Protein AF-A0A0J7Y057-F1 (afdb_monomer)

Mean predicted aligned error: 2.63 Å

Sequence (92 aa):
MFETGTTLLAKCRNKAPEYALACTAYIVGVVDGIRKDMFIGRARPVCWPDRMSADEARRTVTAYLERWPDQRQTPASLLVSVALNERWPCQK

Structure (mmCIF, N/CA/C/O backbone):
data_AF-A0A0J7Y057-F1
#
_entry.id   AF-A0A0J7Y057-F1
#
loop_
_atom_site.group_PDB
_atom_site.id
_atom_site.type_symbol
_atom_site.label_atom_id
_atom_site.label_alt_id
_atom_site.label_comp_id
_atom_site.label_asym_id
_atom_site.label_entity_id
_atom_site.label_seq_id
_atom_site.pdbx_PDB_ins_code
_atom_site.Cartn_x
_atom_site.Cartn_y
_atom_site.Cartn_z
_atom_site.occupancy
_atom_site.B_iso_or_equiv
_atom_site.auth_seq_id
_atom_site.auth_comp_id
_atom_site.auth_asym_id
_atom_site.auth_atom_id
_atom_site.pdbx_PDB_model_num
ATOM 1 N N . MET A 1 1 ? -2.468 10.487 -14.371 1.00 61.66 1 MET A N 1
ATOM 2 C CA . MET A 1 1 ? -2.809 9.057 -14.198 1.00 61.66 1 MET A CA 1
ATOM 3 C C . MET A 1 1 ? -2.427 8.666 -12.779 1.00 61.66 1 MET A C 1
ATOM 5 O O . MET A 1 1 ? -1.374 9.104 -12.334 1.00 61.66 1 MET A O 1
ATOM 9 N N . PHE A 1 2 ? -3.286 7.952 -12.050 1.00 82.94 2 PHE A N 1
ATOM 10 C CA . PHE A 1 2 ? -2.987 7.522 -10.678 1.00 82.94 2 PHE A CA 1
ATOM 11 C C . PHE A 1 2 ? -2.098 6.271 -10.670 1.00 82.94 2 PHE A C 1
ATOM 13 O O . PHE A 1 2 ? -2.076 5.520 -11.641 1.00 82.94 2 PHE A O 1
ATOM 20 N N . GLU A 1 3 ? -1.376 6.059 -9.570 1.00 94.19 3 GLU A N 1
ATOM 21 C CA . GLU A 1 3 ? -0.570 4.857 -9.327 1.00 94.19 3 GLU A CA 1
ATOM 22 C C . GLU A 1 3 ? -1.427 3.580 -9.417 1.00 94.19 3 GLU A C 1
ATOM 24 O O . GLU A 1 3 ? -2.507 3.521 -8.821 1.00 94.19 3 GLU A O 1
ATOM 29 N N . THR A 1 4 ? -0.944 2.542 -10.104 1.00 98.31 4 THR A N 1
ATOM 30 C CA . THR A 1 4 ? -1.586 1.215 -10.157 1.00 98.31 4 THR A CA 1
ATOM 31 C C . THR A 1 4 ? -0.781 0.190 -9.367 1.00 98.31 4 THR A C 1
ATOM 33 O O . THR A 1 4 ? 0.382 0.420 -9.029 1.00 98.31 4 THR A O 1
ATOM 36 N N . GLY A 1 5 ? -1.368 -0.974 -9.080 1.00 98.12 5 GLY A N 1
ATOM 37 C CA . GLY A 1 5 ? -0.627 -2.086 -8.475 1.00 98.12 5 GLY A CA 1
ATOM 38 C C . GLY A 1 5 ? 0.623 -2.481 -9.269 1.00 98.12 5 GLY A C 1
ATOM 39 O O . GLY A 1 5 ? 1.642 -2.830 -8.679 1.00 98.12 5 GLY A O 1
ATOM 40 N N . THR A 1 6 ? 0.580 -2.371 -10.600 1.00 98.31 6 THR A N 1
ATOM 41 C CA . THR A 1 6 ? 1.720 -2.656 -11.481 1.00 98.31 6 THR A CA 1
ATOM 42 C C . THR A 1 6 ? 2.848 -1.654 -11.262 1.00 98.31 6 THR A C 1
ATOM 44 O O . THR A 1 6 ? 3.993 -2.061 -11.056 1.00 98.31 6 THR A O 1
ATOM 47 N N . THR A 1 7 ? 2.546 -0.352 -11.278 1.00 97.88 7 THR A N 1
ATOM 48 C CA . THR A 1 7 ? 3.577 0.683 -11.109 1.00 97.88 7 THR A CA 1
ATOM 49 C C . THR A 1 7 ? 4.114 0.708 -9.679 1.00 97.88 7 THR A C 1
ATOM 51 O O . THR A 1 7 ? 5.323 0.845 -9.492 1.00 97.88 7 THR A O 1
ATOM 54 N N . LEU A 1 8 ? 3.259 0.469 -8.677 1.00 98.38 8 LEU A N 1
ATOM 55 C CA . LEU A 1 8 ? 3.685 0.356 -7.284 1.00 98.38 8 LEU A CA 1
ATOM 56 C C . LEU A 1 8 ? 4.616 -0.847 -7.086 1.00 98.38 8 LEU A C 1
ATOM 58 O O . LEU A 1 8 ? 5.698 -0.688 -6.523 1.00 98.38 8 LEU A O 1
ATOM 62 N N . LEU A 1 9 ? 4.255 -2.032 -7.597 1.00 98.31 9 LEU A N 1
ATOM 63 C CA . LEU A 1 9 ? 5.106 -3.223 -7.495 1.00 98.31 9 LEU A CA 1
ATOM 64 C C . LEU A 1 9 ? 6.466 -3.007 -8.172 1.00 98.31 9 LEU A C 1
ATOM 66 O O . LEU A 1 9 ? 7.494 -3.406 -7.623 1.00 98.31 9 LEU A O 1
ATOM 70 N N . ALA A 1 10 ? 6.488 -2.338 -9.330 1.00 97.88 10 ALA A N 1
ATOM 71 C CA . ALA A 1 10 ? 7.731 -1.996 -10.016 1.00 97.88 10 ALA A CA 1
ATOM 72 C C . ALA A 1 10 ? 8.648 -1.125 -9.139 1.00 97.88 10 ALA A C 1
ATOM 74 O O . ALA A 1 10 ? 9.846 -1.392 -9.067 1.00 97.88 10 ALA A O 1
ATOM 75 N N . LYS A 1 11 ? 8.095 -0.143 -8.412 1.00 97.38 11 LYS A N 1
ATOM 76 C CA . LYS A 1 11 ? 8.854 0.666 -7.439 1.00 97.38 11 LYS A CA 1
ATOM 77 C C . LYS A 1 11 ? 9.375 -0.187 -6.285 1.00 97.38 11 LYS A C 1
ATOM 79 O O . LYS A 1 11 ? 10.546 -0.090 -5.938 1.00 97.38 11 LYS A O 1
ATOM 84 N N . CYS A 1 12 ? 8.533 -1.054 -5.727 1.00 97.56 12 CYS A N 1
ATOM 85 C CA . CYS A 1 12 ? 8.890 -1.879 -4.573 1.00 97.56 12 CYS A CA 1
ATOM 86 C C . CYS A 1 12 ? 9.980 -2.920 -4.871 1.00 97.56 12 CYS A C 1
ATOM 88 O O . CYS A 1 12 ? 10.738 -3.273 -3.972 1.00 97.56 12 CYS A O 1
ATOM 90 N N . ARG A 1 13 ? 10.084 -3.400 -6.119 1.00 97.06 13 ARG A N 1
ATOM 91 C CA . ARG A 1 13 ? 11.116 -4.365 -6.545 1.00 97.06 13 ARG A CA 1
ATOM 92 C C . ARG A 1 13 ? 12.363 -3.723 -7.148 1.00 97.06 13 ARG A C 1
ATOM 94 O O . ARG A 1 13 ? 13.322 -4.433 -7.455 1.00 97.06 13 ARG A O 1
ATOM 101 N N . ASN A 1 14 ? 12.359 -2.410 -7.356 1.00 96.31 14 ASN A N 1
ATOM 102 C CA . ASN A 1 14 ? 13.514 -1.722 -7.907 1.00 96.31 14 ASN A CA 1
ATOM 103 C C . ASN A 1 14 ? 14.662 -1.720 -6.882 1.00 96.31 14 ASN A C 1
ATOM 105 O O . ASN A 1 14 ? 14.450 -1.552 -5.683 1.00 96.31 14 ASN A O 1
ATOM 109 N N . LYS A 1 15 ? 15.889 -1.931 -7.364 1.00 93.12 15 LYS A N 1
ATOM 110 C CA . LYS A 1 15 ? 17.098 -1.995 -6.532 1.00 93.12 15 LYS A CA 1
ATOM 111 C C . LYS A 1 15 ? 17.619 -0.616 -6.128 1.00 93.12 15 LYS A C 1
ATOM 113 O O . LYS A 1 15 ? 18.406 -0.525 -5.191 1.00 93.12 15 LYS A O 1
ATOM 118 N N . ALA A 1 16 ? 17.220 0.434 -6.841 1.00 95.38 16 ALA A N 1
ATOM 119 C CA . ALA A 1 16 ? 17.665 1.786 -6.565 1.00 95.38 16 ALA A CA 1
ATOM 120 C C . ALA A 1 16 ? 16.959 2.342 -5.301 1.00 95.38 16 ALA A C 1
ATOM 122 O O . ALA A 1 16 ? 15.725 2.261 -5.205 1.00 95.38 16 ALA A O 1
ATOM 123 N N . PRO A 1 17 ? 17.708 2.859 -4.303 1.00 90.94 17 PRO A N 1
ATOM 124 C CA . PRO A 1 17 ? 17.167 3.222 -2.988 1.00 90.94 17 PRO A CA 1
ATOM 125 C C . PRO A 1 17 ? 15.996 4.211 -3.025 1.00 90.94 17 PRO A C 1
ATOM 127 O O . PRO A 1 17 ? 15.064 4.100 -2.226 1.00 90.94 17 PRO A O 1
ATOM 130 N N . GLU A 1 18 ? 16.004 5.151 -3.967 1.00 94.25 18 GLU A N 1
ATOM 131 C CA . GLU A 1 18 ? 14.955 6.152 -4.148 1.00 94.25 18 GLU A CA 1
ATOM 132 C C . GLU A 1 18 ? 13.593 5.526 -4.478 1.00 94.25 18 GLU A C 1
ATOM 134 O O . GLU A 1 18 ? 12.557 6.015 -4.025 1.00 94.25 18 GLU A O 1
ATOM 139 N N . TYR A 1 19 ? 13.572 4.395 -5.186 1.00 95.25 19 TYR A N 1
ATOM 140 C CA . TYR A 1 19 ? 12.339 3.674 -5.498 1.00 95.25 19 TYR A CA 1
ATOM 141 C C . TYR A 1 19 ? 11.839 2.850 -4.315 1.00 95.25 19 TYR A C 1
ATOM 143 O O . TYR A 1 19 ? 10.629 2.781 -4.085 1.00 95.25 19 TYR A O 1
ATOM 151 N N . ALA A 1 20 ? 12.752 2.277 -3.526 1.00 90.62 20 ALA A N 1
ATOM 152 C CA . ALA A 1 20 ? 12.396 1.612 -2.278 1.00 90.62 20 ALA A CA 1
ATOM 153 C C . ALA A 1 20 ? 11.769 2.608 -1.289 1.00 90.62 20 ALA A C 1
ATOM 155 O O . ALA A 1 20 ? 10.751 2.300 -0.658 1.00 90.62 20 ALA A O 1
ATOM 156 N N . LEU A 1 21 ? 12.325 3.822 -1.204 1.00 95.31 21 LEU A N 1
ATOM 157 C CA . LEU A 1 21 ? 11.743 4.919 -0.436 1.00 95.31 21 LEU A CA 1
ATOM 158 C C . LEU A 1 21 ? 10.378 5.332 -1.003 1.00 95.31 21 LEU A C 1
ATOM 160 O O . LEU A 1 21 ? 9.415 5.395 -0.246 1.00 95.31 21 LEU A O 1
ATOM 164 N N . ALA A 1 22 ? 10.261 5.542 -2.318 1.00 97.44 22 ALA A N 1
ATOM 165 C CA . ALA A 1 22 ? 9.005 5.936 -2.960 1.00 97.44 22 ALA A CA 1
ATOM 166 C C . ALA A 1 22 ? 7.881 4.899 -2.773 1.00 97.44 22 ALA A C 1
ATOM 168 O O . ALA A 1 22 ? 6.746 5.271 -2.478 1.00 97.44 22 ALA A O 1
ATOM 169 N N . CYS A 1 23 ? 8.188 3.603 -2.897 1.00 98.00 23 CYS A N 1
ATOM 170 C CA . CYS A 1 23 ? 7.257 2.514 -2.592 1.00 98.00 23 CYS A CA 1
ATOM 171 C C . CYS A 1 23 ? 6.779 2.591 -1.134 1.00 98.00 23 CYS A C 1
ATOM 173 O O . CYS A 1 23 ? 5.576 2.572 -0.870 1.00 98.00 23 CYS A O 1
ATOM 175 N N . THR A 1 24 ? 7.719 2.720 -0.192 1.00 98.00 24 THR A N 1
ATOM 176 C CA . THR A 1 24 ? 7.409 2.783 1.243 1.00 98.00 24 THR A CA 1
ATOM 177 C C . THR A 1 24 ? 6.539 3.998 1.562 1.00 98.00 24 THR A C 1
ATOM 179 O O . THR A 1 24 ? 5.499 3.858 2.200 1.00 98.00 24 THR A O 1
ATOM 182 N N . ALA A 1 25 ? 6.923 5.176 1.067 1.00 98.12 25 ALA A N 1
ATOM 183 C CA . ALA A 1 25 ? 6.208 6.427 1.289 1.00 98.12 25 ALA A CA 1
ATOM 184 C C . ALA A 1 25 ? 4.786 6.393 0.713 1.00 98.12 25 ALA A C 1
ATOM 186 O O . ALA A 1 25 ? 3.854 6.844 1.374 1.00 98.12 25 ALA A O 1
ATOM 187 N N . TYR A 1 26 ? 4.595 5.816 -0.479 1.00 98.38 26 TYR A N 1
ATOM 188 C CA . TYR A 1 26 ? 3.262 5.667 -1.062 1.00 98.38 26 TYR A CA 1
ATOM 189 C C . TYR A 1 26 ? 2.356 4.793 -0.184 1.00 98.38 26 TYR A C 1
ATOM 191 O O . TYR A 1 26 ? 1.235 5.184 0.134 1.00 98.38 26 TYR A O 1
ATOM 199 N N . ILE A 1 27 ? 2.847 3.622 0.239 1.00 98.56 27 ILE A N 1
ATOM 200 C CA . ILE A 1 27 ? 2.076 2.673 1.057 1.00 98.56 27 ILE A CA 1
ATOM 201 C C . ILE A 1 27 ? 1.708 3.294 2.406 1.00 98.56 27 ILE A C 1
ATOM 203 O O . ILE A 1 27 ? 0.545 3.238 2.804 1.00 98.56 27 ILE A O 1
ATOM 207 N N . VAL A 1 28 ? 2.670 3.929 3.081 1.00 98.19 28 VAL A N 1
ATOM 208 C CA . VAL A 1 28 ? 2.430 4.623 4.355 1.00 98.19 28 VAL A CA 1
ATOM 209 C C . VAL A 1 28 ? 1.428 5.763 4.177 1.00 98.19 28 VAL A C 1
ATOM 211 O O . VAL A 1 28 ? 0.479 5.849 4.946 1.00 98.19 28 VAL A O 1
ATOM 214 N N . GLY A 1 29 ? 1.550 6.572 3.120 1.00 97.94 29 GLY A N 1
ATOM 215 C CA . GLY A 1 29 ? 0.603 7.655 2.848 1.00 97.94 29 GLY A CA 1
ATOM 216 C C . GLY A 1 29 ? -0.838 7.169 2.649 1.00 97.94 29 GLY A C 1
ATOM 217 O O . GLY A 1 29 ? -1.781 7.824 3.094 1.00 97.94 29 GLY A O 1
ATOM 218 N N . VAL A 1 30 ? -1.033 5.998 2.034 1.00 98.00 30 VAL A N 1
ATOM 219 C CA . VAL A 1 30 ? -2.363 5.375 1.923 1.00 98.00 30 VAL A CA 1
ATOM 220 C C . VAL A 1 30 ? -2.876 4.909 3.288 1.00 98.00 30 VAL A C 1
ATOM 222 O O . VAL A 1 30 ? -4.036 5.158 3.617 1.00 98.00 30 VAL A O 1
ATOM 225 N N . VAL A 1 31 ? -2.024 4.267 4.094 1.00 97.88 31 VAL A N 1
ATOM 226 C CA . VAL A 1 31 ? -2.368 3.834 5.461 1.00 97.88 31 VAL A CA 1
ATOM 227 C C . VAL A 1 31 ? -2.781 5.024 6.325 1.00 97.88 31 VAL A C 1
ATOM 229 O O . VAL A 1 31 ? -3.824 4.968 6.978 1.00 97.88 31 VAL A O 1
ATOM 232 N N . ASP A 1 32 ? -2.020 6.115 6.282 1.00 97.38 32 ASP A N 1
ATOM 233 C CA . ASP A 1 32 ? -2.319 7.347 7.013 1.00 97.38 32 ASP A CA 1
ATOM 234 C C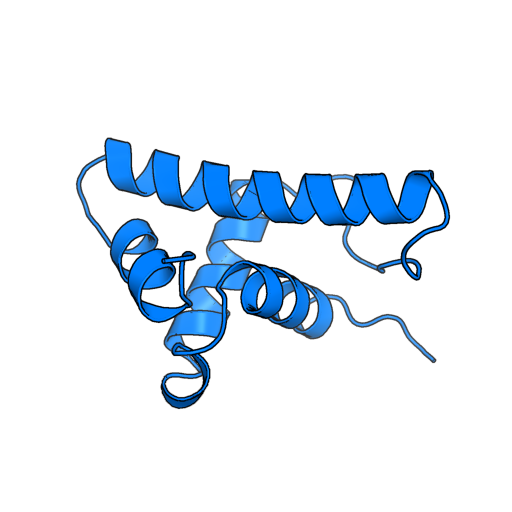 . ASP A 1 32 ? -3.619 7.985 6.526 1.00 97.38 32 ASP A C 1
ATOM 236 O O . ASP A 1 32 ? -4.437 8.416 7.338 1.00 97.38 32 ASP A O 1
ATOM 240 N N . GLY A 1 33 ? -3.860 7.991 5.212 1.00 97.00 33 GLY A N 1
ATOM 241 C CA . GLY A 1 33 ? -5.120 8.449 4.631 1.00 97.00 33 GLY A CA 1
ATOM 242 C C . GLY A 1 33 ? -6.327 7.690 5.185 1.00 97.00 33 GLY A C 1
ATOM 243 O O . GLY A 1 33 ? -7.299 8.316 5.607 1.00 97.00 33 GLY A O 1
ATOM 244 N N . ILE A 1 34 ? -6.234 6.359 5.260 1.00 96.50 34 ILE A N 1
ATOM 245 C CA . ILE A 1 34 ? -7.300 5.491 5.781 1.00 96.50 34 ILE A CA 1
ATOM 246 C C . ILE A 1 34 ? -7.493 5.697 7.287 1.00 96.50 34 ILE A C 1
ATOM 248 O O . ILE A 1 34 ? -8.623 5.877 7.738 1.00 96.50 34 ILE A O 1
ATOM 252 N N . ARG A 1 35 ? -6.408 5.746 8.069 1.00 95.56 35 ARG A N 1
ATOM 253 C CA . ARG A 1 35 ? -6.468 6.023 9.516 1.00 95.56 35 ARG A CA 1
ATOM 254 C C . ARG A 1 35 ? -7.047 7.406 9.813 1.00 95.56 35 ARG A C 1
ATOM 256 O O . ARG A 1 35 ? -7.853 7.550 10.728 1.00 95.56 35 ARG A O 1
ATOM 263 N N . LYS A 1 36 ? -6.689 8.416 9.019 1.00 97.00 36 LYS A N 1
ATOM 264 C CA . LYS A 1 36 ? -7.275 9.758 9.096 1.00 97.00 36 LYS A CA 1
ATOM 265 C C . LYS A 1 36 ? -8.771 9.708 8.796 1.00 97.00 36 LYS A C 1
ATOM 267 O O . LYS A 1 36 ? -9.543 10.270 9.564 1.00 97.00 36 LYS A O 1
ATOM 272 N N . ASP A 1 37 ? -9.187 9.029 7.727 1.00 97.31 37 ASP A N 1
ATOM 273 C CA . ASP A 1 37 ? -10.605 8.908 7.371 1.00 97.31 37 ASP A CA 1
ATOM 274 C C . ASP A 1 37 ? -11.408 8.150 8.446 1.00 97.31 37 ASP A C 1
ATOM 276 O O . ASP A 1 37 ? -12.552 8.517 8.714 1.00 97.31 37 ASP A O 1
ATOM 280 N N . MET A 1 38 ? -10.809 7.167 9.129 1.00 95.19 38 MET A N 1
ATOM 281 C CA . MET A 1 38 ? -11.395 6.540 10.323 1.00 95.19 38 MET A CA 1
ATOM 282 C C . MET A 1 38 ? -11.552 7.537 11.473 1.00 95.19 38 MET A C 1
ATOM 284 O O . MET A 1 38 ? -12.626 7.631 12.061 1.00 95.19 38 MET A O 1
ATOM 288 N N . PHE A 1 39 ? -10.497 8.297 11.778 1.00 94.75 39 PHE A N 1
ATOM 289 C CA . PHE A 1 39 ? -10.490 9.266 12.874 1.00 94.75 39 PHE A CA 1
ATOM 290 C C . PHE A 1 39 ? -11.578 10.339 12.716 1.00 94.75 39 PHE A C 1
ATOM 292 O O . PHE A 1 39 ? -12.219 10.715 13.692 1.00 94.75 39 PHE A O 1
ATOM 299 N N . ILE A 1 40 ? -11.838 10.793 11.486 1.00 97.38 40 ILE A N 1
ATOM 300 C CA . ILE A 1 40 ? -12.883 11.790 11.189 1.00 97.38 40 ILE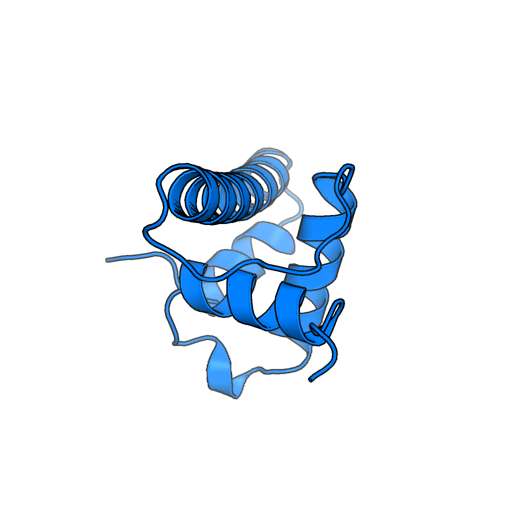 A CA 1
ATOM 301 C C . ILE A 1 40 ? -14.263 11.176 10.888 1.00 97.38 40 ILE A C 1
ATOM 303 O O . ILE A 1 40 ? -15.149 11.880 10.404 1.00 97.38 40 ILE A O 1
ATOM 307 N N . GLY A 1 41 ? -14.453 9.871 11.120 1.00 96.19 41 GLY A N 1
ATOM 308 C CA . GLY A 1 41 ? -15.742 9.188 10.948 1.00 96.19 41 GLY A CA 1
ATOM 309 C C . GLY A 1 41 ? -16.204 9.017 9.494 1.00 96.19 41 GLY A C 1
ATOM 310 O O . GLY A 1 41 ? -17.398 8.861 9.247 1.00 96.19 41 GLY A O 1
ATOM 311 N N . ARG A 1 42 ? -15.286 9.057 8.519 1.00 96.75 42 ARG A N 1
ATOM 312 C CA . ARG A 1 42 ? -15.571 8.882 7.079 1.00 96.75 42 ARG A CA 1
ATOM 313 C C . ARG A 1 42 ? -15.279 7.478 6.547 1.00 96.75 42 ARG A C 1
ATOM 315 O O . ARG A 1 42 ? -15.656 7.175 5.418 1.00 96.75 42 ARG A O 1
ATOM 322 N N . ALA A 1 43 ? -14.635 6.622 7.336 1.00 92.81 43 ALA A N 1
ATOM 323 C CA . ALA A 1 43 ? -14.364 5.228 6.996 1.00 92.81 43 ALA A CA 1
ATOM 324 C C . ALA A 1 43 ? -14.752 4.287 8.146 1.00 92.81 43 ALA A C 1
ATOM 326 O O . ALA A 1 43 ? -14.814 4.692 9.307 1.00 92.81 43 ALA A O 1
ATOM 327 N N . ARG A 1 44 ? -15.005 3.013 7.819 1.00 91.12 44 ARG A N 1
ATOM 328 C CA . ARG A 1 44 ? -15.204 1.963 8.829 1.00 91.12 44 ARG A CA 1
ATOM 329 C C . ARG A 1 44 ? -13.889 1.676 9.566 1.00 91.12 44 ARG A C 1
ATOM 331 O O . ARG A 1 44 ? -12.833 1.821 8.950 1.00 91.12 44 ARG A O 1
ATOM 338 N N . PRO A 1 45 ? -13.940 1.221 10.830 1.00 91.88 45 PRO A N 1
ATOM 339 C CA . PRO A 1 45 ? -12.745 0.778 11.532 1.00 91.88 45 PRO A CA 1
ATOM 340 C C . PRO A 1 45 ? -12.017 -0.345 10.787 1.00 91.88 45 PRO A C 1
ATOM 342 O O . PRO A 1 45 ? -12.654 -1.249 10.242 1.00 91.88 45 PRO A O 1
ATOM 345 N N . VAL A 1 46 ? -10.686 -0.286 10.790 1.00 94.69 46 VAL A N 1
ATOM 346 C CA . VAL A 1 46 ? -9.805 -1.385 10.373 1.00 94.69 46 VAL A CA 1
ATOM 347 C C . VAL A 1 46 ? -9.276 -2.117 11.601 1.00 94.69 46 VAL A C 1
ATOM 349 O O . VAL A 1 46 ? -9.232 -1.552 12.691 1.00 94.69 46 VAL A O 1
ATOM 352 N N . CYS A 1 47 ? -8.828 -3.356 11.412 1.00 95.75 47 CYS A N 1
ATOM 353 C CA . CYS A 1 47 ? -8.280 -4.197 12.480 1.00 95.75 47 CYS A CA 1
ATOM 354 C C . CYS A 1 47 ? -6.767 -4.407 12.339 1.00 95.75 47 CYS A C 1
ATOM 356 O O . CYS A 1 47 ? -6.211 -5.399 12.804 1.00 95.75 47 CYS A O 1
ATOM 358 N N . TRP A 1 48 ? -6.101 -3.473 11.658 1.00 95.44 48 TRP A N 1
ATOM 359 C CA . TRP A 1 48 ? -4.650 -3.476 11.503 1.00 95.44 48 TRP A CA 1
ATOM 360 C C . TRP A 1 48 ? -3.977 -3.157 12.848 1.00 95.44 48 TRP A C 1
ATOM 362 O O . TRP A 1 48 ? -4.561 -2.427 13.649 1.00 95.44 48 TRP A O 1
ATOM 372 N N . PRO A 1 49 ? -2.741 -3.622 13.099 1.00 94.81 49 PRO A N 1
ATOM 373 C CA . PRO A 1 49 ? -2.033 -3.325 14.341 1.00 94.81 49 PRO A CA 1
ATOM 374 C C . PRO A 1 49 ? -1.886 -1.817 14.588 1.0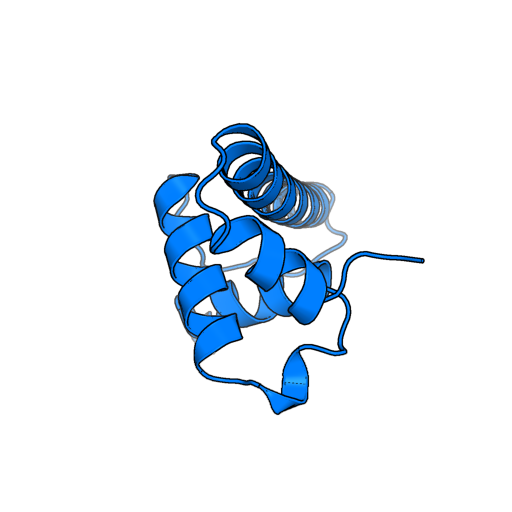0 94.81 49 PRO A C 1
ATOM 376 O O . PRO A 1 49 ? -1.524 -1.068 13.673 1.00 94.81 49 PRO A O 1
ATOM 379 N N . ASP A 1 50 ? -2.068 -1.373 15.837 1.00 89.00 50 ASP A N 1
ATOM 380 C CA . ASP A 1 50 ? -1.886 0.036 16.223 1.00 89.00 50 AS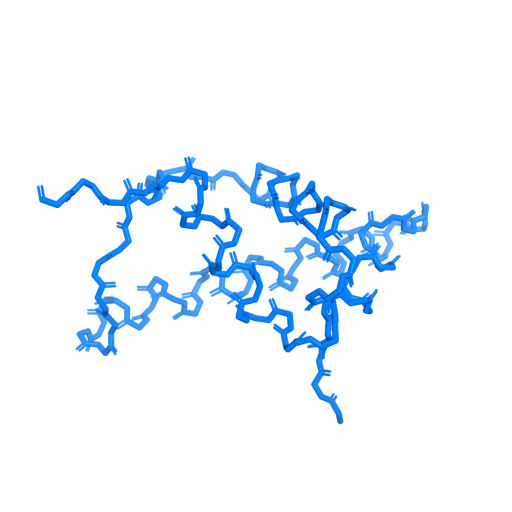P A CA 1
ATOM 381 C C . ASP A 1 50 ? -0.484 0.537 15.845 1.00 89.00 50 ASP A C 1
ATOM 383 O O . ASP A 1 50 ? -0.319 1.592 15.223 1.00 89.00 50 ASP A O 1
ATOM 387 N N . ARG A 1 51 ? 0.533 -0.285 16.136 1.00 89.88 51 ARG A N 1
ATOM 388 C CA . ARG A 1 51 ? 1.950 -0.027 15.842 1.00 89.88 51 ARG A CA 1
ATOM 389 C C . ARG A 1 51 ? 2.478 -0.895 14.696 1.00 89.88 51 ARG A C 1
ATOM 391 O O . ARG A 1 51 ? 3.469 -1.599 14.858 1.00 89.88 51 ARG A O 1
ATOM 398 N N . MET A 1 52 ? 1.822 -0.842 13.540 1.00 95.25 52 MET A N 1
ATOM 399 C CA . MET A 1 52 ? 2.350 -1.436 12.307 1.00 95.25 52 MET A CA 1
ATOM 400 C C . MET A 1 52 ? 3.547 -0.626 11.788 1.00 95.25 52 MET A C 1
ATOM 402 O O . MET A 1 52 ? 3.463 0.595 11.642 1.00 95.25 52 MET A O 1
ATOM 406 N N . SER A 1 53 ? 4.658 -1.300 11.490 1.00 97.19 53 SER A N 1
ATOM 407 C CA . SER A 1 53 ? 5.835 -0.634 10.918 1.00 97.19 53 SER A CA 1
ATOM 408 C C . SER A 1 53 ? 5.669 -0.373 9.415 1.00 97.19 53 SER A C 1
ATOM 410 O O . SER A 1 53 ? 4.980 -1.113 8.709 1.00 97.19 53 SER A O 1
ATOM 412 N N . ALA A 1 54 ? 6.353 0.651 8.895 1.00 97.19 54 ALA A N 1
ATOM 413 C CA . ALA A 1 54 ? 6.356 0.945 7.459 1.00 97.19 54 ALA A CA 1
ATOM 414 C C . ALA A 1 54 ? 6.896 -0.229 6.618 1.00 97.19 54 ALA A C 1
ATOM 416 O O . ALA A 1 54 ? 6.388 -0.506 5.532 1.00 97.19 54 ALA A O 1
ATOM 417 N N . ASP A 1 55 ? 7.902 -0.945 7.129 1.00 96.56 55 ASP A N 1
ATOM 418 C CA . ASP A 1 55 ? 8.477 -2.107 6.448 1.00 96.56 55 ASP A CA 1
ATOM 419 C C . ASP A 1 55 ? 7.512 -3.302 6.433 1.00 96.56 55 ASP A C 1
ATOM 421 O O . ASP A 1 55 ? 7.381 -3.974 5.413 1.00 96.56 55 ASP A O 1
ATOM 425 N N . GLU A 1 56 ? 6.775 -3.535 7.519 1.00 97.62 56 GLU A N 1
ATOM 426 C CA . GLU A 1 56 ? 5.742 -4.574 7.574 1.00 97.62 56 GLU A CA 1
ATOM 427 C C . GLU A 1 56 ? 4.594 -4.291 6.597 1.00 97.62 56 GLU A C 1
ATOM 429 O O . GLU A 1 56 ? 4.197 -5.183 5.838 1.00 97.62 56 GLU A O 1
ATOM 434 N N . ALA A 1 57 ? 4.116 -3.043 6.545 1.00 98.06 57 ALA A N 1
ATOM 435 C CA . ALA A 1 57 ? 3.122 -2.619 5.563 1.00 98.06 57 ALA A CA 1
ATOM 436 C C . ALA A 1 57 ? 3.644 -2.830 4.132 1.00 98.06 57 ALA A C 1
ATOM 438 O O . ALA A 1 57 ? 2.971 -3.446 3.303 1.00 98.06 57 ALA A O 1
ATOM 439 N N . ARG A 1 58 ? 4.885 -2.402 3.855 1.00 98.12 58 ARG A N 1
ATOM 440 C CA . ARG A 1 58 ? 5.536 -2.588 2.552 1.00 98.12 58 ARG A CA 1
ATOM 441 C C . ARG A 1 58 ? 5.620 -4.056 2.149 1.00 98.12 58 ARG A C 1
ATOM 443 O O . ARG A 1 58 ? 5.252 -4.391 1.022 1.00 98.12 58 ARG A O 1
ATOM 450 N N . ARG A 1 59 ? 6.106 -4.925 3.039 1.00 98.12 59 ARG A N 1
ATOM 451 C CA . ARG A 1 59 ? 6.254 -6.365 2.773 1.00 98.12 59 ARG A CA 1
ATOM 452 C C . ARG A 1 59 ? 4.900 -7.013 2.501 1.00 98.12 59 ARG A C 1
ATOM 454 O O . ARG A 1 59 ? 4.775 -7.748 1.528 1.00 98.12 59 ARG A O 1
ATOM 461 N N . THR A 1 60 ? 3.888 -6.687 3.305 1.00 98.44 60 THR A N 1
ATOM 462 C CA . THR A 1 60 ? 2.524 -7.220 3.163 1.00 98.44 60 THR A CA 1
ATOM 463 C C . THR A 1 60 ? 1.912 -6.842 1.815 1.00 98.44 60 THR A C 1
ATOM 465 O O . THR A 1 60 ? 1.432 -7.705 1.082 1.00 98.44 60 THR A O 1
ATOM 468 N N . VAL A 1 61 ? 1.988 -5.562 1.446 1.00 98.62 61 VAL A N 1
ATOM 469 C CA . VAL A 1 61 ? 1.451 -5.072 0.169 1.00 98.62 61 VAL A CA 1
ATOM 470 C C . VAL A 1 61 ? 2.233 -5.637 -1.016 1.00 98.62 61 VAL A C 1
ATOM 472 O O . VAL A 1 61 ? 1.626 -6.080 -1.988 1.00 98.62 61 VAL A O 1
ATOM 475 N N . THR A 1 62 ? 3.566 -5.673 -0.943 1.00 98.50 62 THR A N 1
ATOM 476 C CA . THR A 1 62 ? 4.399 -6.242 -2.018 1.00 98.50 62 THR A CA 1
ATOM 477 C C . THR A 1 62 ? 4.037 -7.704 -2.269 1.00 98.50 62 THR A C 1
ATOM 479 O O . THR A 1 62 ? 3.767 -8.070 -3.411 1.00 98.50 62 THR A O 1
ATOM 482 N N . ALA A 1 63 ? 3.931 -8.510 -1.209 1.00 98.56 63 ALA A N 1
ATOM 483 C CA . ALA A 1 63 ? 3.558 -9.918 -1.315 1.00 98.56 63 ALA A CA 1
ATOM 484 C C . ALA A 1 63 ? 2.162 -10.111 -1.935 1.00 98.56 63 ALA A C 1
ATOM 486 O O . ALA A 1 63 ? 1.964 -10.997 -2.768 1.00 98.56 63 ALA A O 1
ATOM 487 N N . TYR A 1 64 ? 1.196 -9.255 -1.584 1.00 98.62 64 TYR A N 1
ATOM 488 C CA . TYR A 1 64 ? -0.133 -9.280 -2.196 1.00 98.62 64 TYR A CA 1
ATOM 489 C C . TYR A 1 64 ? -0.075 -9.006 -3.706 1.00 98.62 64 TYR A C 1
ATOM 491 O O . TYR A 1 64 ? -0.656 -9.753 -4.495 1.00 98.62 64 TYR A O 1
ATOM 499 N N . LEU A 1 65 ? 0.643 -7.955 -4.114 1.00 98.62 65 LEU A N 1
ATOM 500 C CA . LEU A 1 65 ? 0.769 -7.561 -5.520 1.00 98.62 65 LEU A CA 1
ATOM 501 C C . LEU A 1 65 ? 1.492 -8.624 -6.358 1.00 98.62 65 LEU A C 1
ATOM 503 O O . LEU A 1 65 ? 1.163 -8.814 -7.530 1.00 98.62 65 LEU A O 1
ATOM 507 N N . GLU A 1 66 ? 2.462 -9.328 -5.774 1.00 98.31 66 GLU A N 1
ATOM 508 C CA . GLU A 1 66 ? 3.141 -10.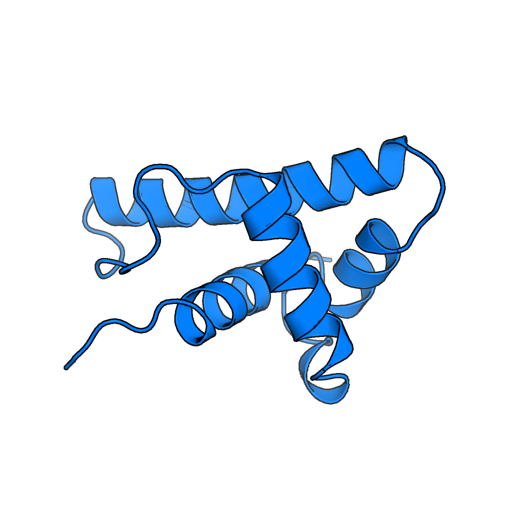451 -6.426 1.00 98.31 66 GLU A CA 1
ATOM 509 C C . GLU A 1 66 ? 2.200 -11.638 -6.648 1.00 98.31 66 GLU A C 1
ATOM 511 O O . GLU A 1 66 ? 2.184 -12.201 -7.744 1.00 98.31 66 GLU A O 1
ATOM 516 N N . ARG A 1 67 ? 1.381 -11.974 -5.646 1.00 98.50 67 ARG A N 1
ATOM 517 C CA . ARG A 1 67 ? 0.455 -13.114 -5.692 1.00 98.50 67 ARG A CA 1
ATOM 518 C C . ARG A 1 67 ? -0.725 -12.912 -6.648 1.00 98.50 67 ARG A C 1
ATOM 520 O O . ARG A 1 67 ? -1.208 -13.893 -7.201 1.00 98.50 67 ARG A O 1
ATOM 527 N N . TRP A 1 68 ? -1.180 -11.674 -6.858 1.00 97.94 68 TRP A N 1
ATOM 528 C CA . TRP A 1 68 ? -2.399 -11.374 -7.625 1.00 97.94 68 TRP A CA 1
ATOM 529 C C . TRP A 1 68 ? -2.133 -10.520 -8.885 1.00 97.94 68 TRP A C 1
ATOM 531 O O . TRP A 1 68 ? -2.499 -9.342 -8.913 1.00 97.94 68 TRP A O 1
ATOM 541 N N . PRO A 1 69 ? -1.513 -11.081 -9.948 1.00 97.75 69 PRO A N 1
ATOM 542 C CA . PRO A 1 69 ? -1.194 -10.359 -11.187 1.00 97.75 69 PRO A CA 1
ATOM 543 C C . PRO A 1 69 ? -2.387 -9.650 -11.828 1.00 97.75 69 PRO A C 1
ATOM 545 O O . PRO A 1 69 ? -2.269 -8.485 -12.211 1.00 97.75 69 PRO A O 1
ATOM 548 N N . ASP A 1 70 ? -3.533 -10.322 -11.887 1.00 97.94 70 ASP A N 1
ATOM 549 C CA . ASP A 1 70 ? -4.708 -9.843 -12.622 1.00 97.94 7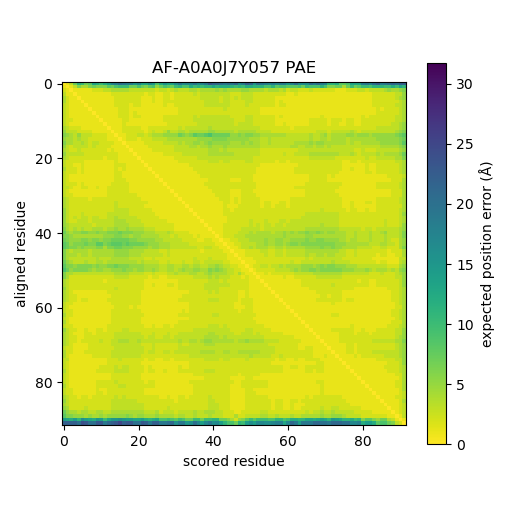0 ASP A CA 1
ATOM 550 C C . ASP A 1 70 ? -5.335 -8.595 -11.989 1.00 97.94 70 ASP A C 1
ATOM 552 O O . ASP A 1 70 ? -5.979 -7.796 -12.664 1.00 97.94 70 ASP A O 1
ATOM 556 N N . GLN A 1 71 ? -5.094 -8.373 -10.695 1.00 97.44 71 GLN A N 1
ATOM 557 C CA . GLN A 1 71 ? -5.615 -7.214 -9.972 1.00 97.44 71 GLN A CA 1
ATOM 558 C C . GLN A 1 71 ? -4.710 -5.982 -10.078 1.00 97.44 71 GLN A C 1
ATOM 560 O O . GLN A 1 71 ? -5.109 -4.884 -9.696 1.00 97.44 71 GLN A O 1
ATOM 565 N N . ARG A 1 72 ? -3.482 -6.110 -10.599 1.00 97.06 72 ARG A N 1
ATOM 566 C CA . ARG A 1 72 ? -2.489 -5.022 -10.560 1.00 97.06 72 ARG A CA 1
ATOM 567 C C . ARG A 1 72 ? -2.826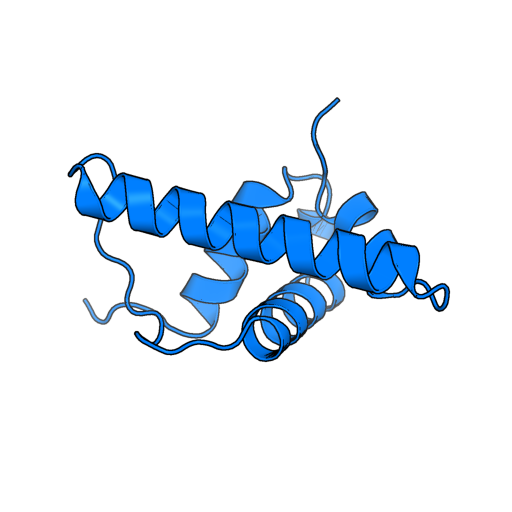 -3.812 -11.438 1.00 97.06 72 ARG A C 1
ATOM 569 O O . ARG A 1 72 ? -2.172 -2.779 -11.311 1.00 97.06 72 ARG A O 1
ATOM 576 N N . GLN A 1 73 ? -3.837 -3.904 -12.300 1.00 96.69 73 GLN A N 1
ATOM 577 C CA . GLN A 1 73 ? -4.333 -2.762 -13.080 1.00 96.69 73 GLN A CA 1
ATOM 578 C C . GLN A 1 73 ? -5.238 -1.823 -12.263 1.00 96.69 73 GLN A C 1
ATOM 580 O O . GLN A 1 73 ? -5.480 -0.687 -12.664 1.00 96.69 73 GLN A O 1
ATOM 585 N N . THR A 1 74 ? -5.712 -2.266 -11.097 1.00 97.00 74 THR A N 1
ATOM 586 C CA . THR A 1 74 ? -6.503 -1.458 -10.163 1.00 97.00 74 THR A CA 1
ATOM 587 C C . THR A 1 74 ? -5.635 -0.370 -9.502 1.00 97.00 74 THR A C 1
ATOM 589 O O . THR A 1 74 ? -4.419 -0.557 -9.353 1.00 97.00 74 THR A O 1
ATOM 592 N N . PRO A 1 75 ? -6.226 0.769 -9.075 1.00 97.94 75 PRO A N 1
ATOM 593 C CA . PRO A 1 75 ? -5.515 1.783 -8.301 1.00 97.94 75 PRO A CA 1
ATOM 594 C C . PRO A 1 75 ? -4.771 1.201 -7.095 1.00 97.94 75 PRO A C 1
ATOM 596 O O . PRO A 1 75 ? -5.338 0.451 -6.297 1.00 97.94 75 PRO A O 1
AT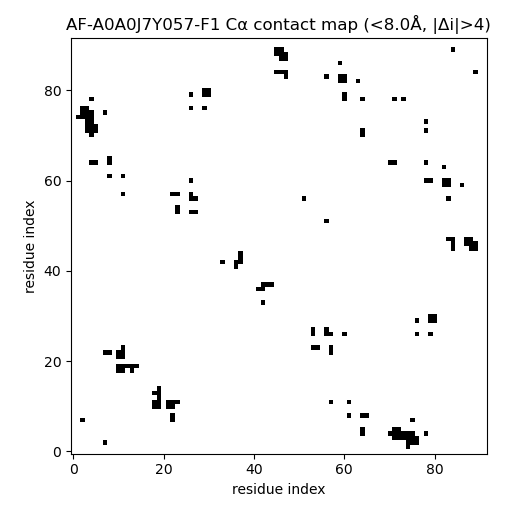OM 599 N N . ALA A 1 76 ? -3.504 1.584 -6.938 1.00 98.25 76 ALA A N 1
ATOM 600 C CA . ALA A 1 76 ? -2.635 1.062 -5.888 1.00 98.25 76 ALA A CA 1
ATOM 601 C C . ALA A 1 76 ? -3.174 1.347 -4.479 1.00 98.25 76 ALA A C 1
ATOM 603 O O . ALA A 1 76 ? -3.058 0.499 -3.601 1.00 98.25 76 ALA A O 1
ATOM 604 N N . SER A 1 77 ? -3.812 2.502 -4.269 1.00 97.62 77 SER A N 1
ATOM 605 C CA . SER A 1 77 ? -4.430 2.862 -2.988 1.00 97.62 77 SER A CA 1
ATOM 606 C C . SER A 1 77 ? -5.500 1.863 -2.53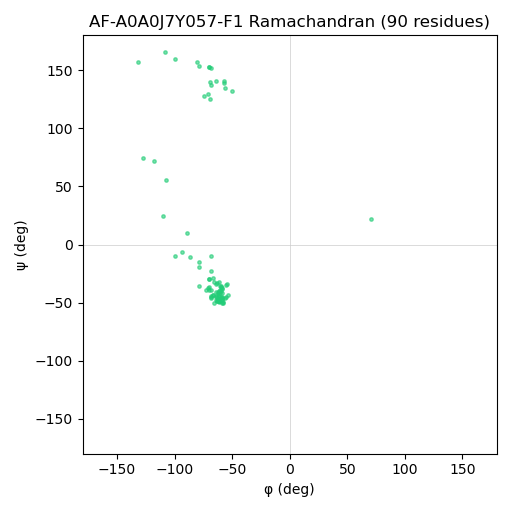7 1.00 97.62 77 SER A C 1
ATOM 608 O O . SER A 1 77 ? -5.563 1.517 -1.358 1.00 97.62 77 SER A O 1
ATOM 610 N N . LEU A 1 78 ? -6.303 1.344 -3.471 1.00 96.69 78 LEU A N 1
ATOM 611 C CA . LEU A 1 78 ? -7.286 0.302 -3.175 1.00 96.69 78 LEU A CA 1
ATOM 612 C C . LEU A 1 78 ? -6.589 -1.011 -2.819 1.00 96.69 78 LEU A C 1
ATOM 614 O O . LEU A 1 78 ? -6.927 -1.632 -1.815 1.00 96.69 78 LEU A O 1
ATOM 618 N N . LEU A 1 79 ? -5.586 -1.408 -3.603 1.00 98.38 79 LEU A N 1
ATOM 619 C CA . LEU A 1 79 ? -4.864 -2.663 -3.390 1.00 98.38 79 LEU A CA 1
ATOM 620 C C . LEU A 1 79 ? -4.075 -2.675 -2.076 1.00 98.38 79 LEU A C 1
ATOM 622 O O . LEU A 1 79 ? -3.996 -3.721 -1.442 1.00 98.38 79 LEU A O 1
ATOM 626 N N . VAL A 1 80 ? -3.554 -1.529 -1.622 1.00 98.38 80 VAL A N 1
ATOM 627 C CA . VAL A 1 80 ? -2.971 -1.396 -0.276 1.00 98.38 80 VAL A CA 1
ATOM 628 C C . VAL A 1 80 ? -4.017 -1.738 0.786 1.00 98.38 80 VAL A C 1
ATOM 630 O O . VAL A 1 80 ? -3.763 -2.586 1.634 1.00 98.38 80 VAL A O 1
ATOM 633 N N . SER A 1 81 ? -5.210 -1.141 0.717 1.00 97.56 81 SER A N 1
ATOM 634 C CA . SER A 1 81 ? -6.287 -1.435 1.672 1.00 97.56 81 SER A CA 1
ATOM 635 C C . SER A 1 81 ? -6.697 -2.910 1.642 1.00 97.56 81 SER A C 1
ATOM 637 O O . SER A 1 81 ? -6.821 -3.537 2.694 1.00 97.56 81 SER A O 1
ATOM 639 N N . VAL A 1 82 ? -6.866 -3.495 0.452 1.00 97.69 82 VAL A N 1
ATOM 640 C CA . VAL A 1 82 ? -7.237 -4.912 0.304 1.00 97.69 82 VAL A CA 1
ATOM 641 C C . VAL A 1 82 ? -6.158 -5.827 0.884 1.00 97.69 82 VAL A C 1
ATOM 643 O O . VAL A 1 82 ? -6.483 -6.713 1.669 1.00 97.69 82 VAL A O 1
ATOM 646 N N . ALA A 1 83 ? -4.883 -5.580 0.575 1.00 98.31 83 ALA A N 1
ATOM 647 C CA . ALA A 1 83 ? -3.768 -6.378 1.077 1.00 98.31 83 ALA A CA 1
ATOM 648 C C . ALA A 1 83 ? -3.698 -6.389 2.611 1.00 98.31 83 ALA A C 1
ATOM 650 O O . ALA A 1 83 ? -3.525 -7.444 3.222 1.00 98.31 83 ALA A O 1
ATOM 651 N N . LEU A 1 84 ? -3.856 -5.221 3.243 1.00 98.19 84 LEU A N 1
ATOM 652 C CA . LEU A 1 84 ? -3.806 -5.106 4.701 1.00 98.19 84 LEU A CA 1
ATOM 653 C C . LEU A 1 84 ? -5.050 -5.725 5.358 1.00 98.19 84 LEU A C 1
ATOM 655 O O . LEU A 1 84 ? -4.926 -6.390 6.382 1.00 98.19 84 LEU A O 1
ATOM 659 N N . ASN A 1 85 ? -6.235 -5.580 4.759 1.00 97.12 85 ASN A N 1
ATOM 660 C CA . ASN A 1 85 ? -7.454 -6.226 5.257 1.00 97.12 85 ASN A CA 1
ATOM 661 C C . ASN A 1 85 ? -7.449 -7.748 5.072 1.00 97.12 85 ASN A C 1
ATOM 663 O O . ASN A 1 85 ? -8.047 -8.452 5.880 1.00 97.12 85 ASN A O 1
ATOM 667 N N . GLU A 1 86 ? -6.769 -8.275 4.052 1.00 96.94 86 GLU A N 1
ATOM 668 C CA . GLU A 1 86 ? -6.574 -9.721 3.923 1.00 96.94 86 GLU A CA 1
ATOM 669 C C . GLU A 1 86 ? -5.649 -10.252 5.027 1.00 96.94 86 GLU A C 1
ATOM 671 O O . GLU A 1 86 ? -5.889 -11.324 5.581 1.00 96.94 86 GLU A O 1
ATOM 676 N N . ARG A 1 87 ? -4.600 -9.494 5.376 1.00 97.06 87 ARG A N 1
ATOM 677 C CA . ARG A 1 87 ? -3.656 -9.878 6.433 1.00 97.06 87 ARG A CA 1
ATOM 678 C C . ARG A 1 87 ? -4.253 -9.757 7.837 1.00 97.06 87 ARG A C 1
ATOM 680 O O . ARG A 1 87 ? -3.981 -10.617 8.673 1.00 97.06 87 ARG A O 1
ATOM 687 N N . TRP A 1 88 ? -5.039 -8.713 8.087 1.00 96.38 88 TRP A N 1
ATOM 688 C CA . TRP A 1 88 ? -5.692 -8.442 9.370 1.00 96.38 88 TRP A CA 1
ATOM 689 C C . TRP A 1 88 ? -7.194 -8.212 9.176 1.00 96.38 88 TRP A C 1
ATOM 691 O O . TRP A 1 88 ? -7.665 -7.069 9.232 1.00 96.38 88 TRP A O 1
ATOM 701 N N . PRO A 1 89 ? -7.961 -9.285 8.926 1.00 95.31 89 PRO A N 1
ATOM 702 C CA . PRO A 1 89 ? -9.398 -9.173 8.756 1.00 95.31 89 PRO A CA 1
ATOM 703 C C . PRO A 1 89 ? -10.064 -8.797 10.081 1.00 95.31 89 PRO A C 1
ATOM 705 O O . PRO A 1 89 ? -9.759 -9.366 11.130 1.00 95.31 89 PRO A O 1
ATOM 708 N N . CYS A 1 90 ? -11.027 -7.878 10.030 1.00 92.62 90 CYS A N 1
ATOM 709 C CA . CYS A 1 90 ? -11.944 -7.691 11.148 1.00 92.62 90 CYS A CA 1
ATOM 710 C C . CYS A 1 90 ? -12.867 -8.907 11.255 1.00 92.62 90 CYS A C 1
ATOM 712 O O . CYS A 1 90 ? -13.523 -9.278 10.278 1.00 92.62 90 CYS A O 1
ATOM 714 N N . GLN A 1 91 ? -12.909 -9.534 12.432 1.00 85.25 91 GLN A N 1
ATOM 715 C CA . GLN A 1 91 ? -13.886 -10.585 12.705 1.00 85.25 91 GLN A CA 1
ATOM 716 C C . GLN A 1 91 ? -15.297 -9.985 12.671 1.00 85.25 91 GLN A C 1
ATOM 718 O O . GLN A 1 91 ? -15.495 -8.834 13.065 1.00 85.25 91 GLN A O 1
ATOM 723 N N . LYS A 1 92 ? -16.237 -10.746 12.105 1.00 64.38 92 LYS A N 1
ATOM 724 C CA . LYS A 1 92 ? -17.647 -10.359 12.006 1.00 64.38 92 LYS A CA 1
ATOM 725 C C . LYS A 1 92 ? -18.344 -10.467 13.351 1.00 64.38 92 LYS A C 1
ATOM 727 O O . LYS A 1 92 ? -18.010 -11.419 14.088 1.00 64.38 92 LYS A O 1
#

InterPro domains:
  IPR041238 Rap1a immunity protein [PF18602] (4-90)

Organism: NCBI:txid1420583

Foldseek 3Di:
DAAFLVNLLVLCPDPDVVSVVVSLVVLVVLVVVQVVCVVVVNDDDFQADPDDDSVNLSVQLNVQSVVDVPRRRHHSSVSSVVSRCVVGPDDD

Secondary structure (DSSP, 8-state):
---BHHHHHHHHH-SSHHHHHHHHHHHHHHHHHHHHHHHTTSSPPP-S-TT--HHHHHHHHHHHHHH-GGGTTSBHHHHHHHHHHHHSPPP-

Solvent-accessible surface area (backbone atoms only — not comparable to full-atom values): 5205 Å² total; per-residue (Å²): 135,80,64,22,29,52,59,45,45,53,26,56,70,39,87,53,67,70,32,40,48,50,32,39,53,52,54,46,52,45,52,52,52,51,54,49,33,33,75,73,70,75,43,77,86,79,54,61,67,93,84,64,50,63,65,57,53,41,52,48,34,47,52,41,48,68,74,39,67,88,60,21,79,42,51,28,66,59,50,44,53,52,32,50,41,70,76,28,60,69,82,130

pLDDT: mean 95.63, std 5.61, range [61.66, 98.62]

Nearest PDB structures (foldseek):
  6ijf-assembly1_A  TM=7.574E-01  e=4.039E-03  Agrobacterium tumefaciens

Radius of gyration: 12.85 Å; Cα contacts (8 Å, |Δi|>4): 93; chains: 1; bounding box: 35×25×30 Å